Protein AF-I0GRW7-F1 (afdb_monomer_lite)

Radius of gyration: 15.83 Å; chains: 1; bounding box: 39×27×55 Å

Sequence (103 aa):
MSKKRKIIKIPINTAVQTYKGIRLMCIDRDDYHVKFAKRFTINGTNQNVWIPNKHLAPDGTLKQGENIDYVFMKSRRQCEIAGVNLREVWSWDIQNGDKDIWE

Organism: Selenomonas ruminantium subsp. lactilytica (strain NBRC 103574 / TAM6421) (NCBI:txid927704)

pLDDT: mean 87.24, std 14.38, range [42.19, 98.25]

Foldseek 3Di:
DDDPPPDDDDAAQQDWDDDLNWTWGWDDDPCCVVDQWTWIQTLPDPQIWTHGCVQADPNRHGDPPDDPLVRCVVSVVSCVVSVHDVVVSVVSCVVVPNPPDDD

Structure (mmCIF, N/CA/C/O backbone):
data_AF-I0GRW7-F1
#
_entry.id   AF-I0GRW7-F1
#
loop_
_atom_site.group_PDB
_atom_site.id
_atom_site.type_symbol
_atom_site.label_atom_id
_atom_site.label_alt_id
_atom_site.label_comp_id
_atom_site.label_asym_id
_atom_site.label_entity_id
_atom_site.label_seq_id
_atom_site.pdbx_PDB_ins_code
_atom_site.Cartn_x
_atom_site.Cartn_y
_atom_site.Cartn_z
_atom_site.occupancy
_atom_site.B_iso_or_equiv
_atom_site.auth_seq_id
_atom_site.auth_comp_id
_atom_site.auth_asym_id
_atom_site.auth_atom_id
_atom_site.pdbx_PDB_model_num
ATOM 1 N N . MET A 1 1 ? 25.925 -3.681 -32.119 1.00 47.72 1 MET A N 1
ATOM 2 C CA . MET A 1 1 ? 24.628 -4.381 -31.963 1.00 47.72 1 MET A CA 1
ATOM 3 C C . MET A 1 1 ? 24.290 -4.466 -30.478 1.00 47.72 1 MET A C 1
ATOM 5 O O . MET A 1 1 ? 24.953 -5.198 -29.755 1.00 47.72 1 MET A O 1
ATOM 9 N N . SER A 1 2 ? 23.334 -3.668 -29.994 1.00 62.47 2 SER A N 1
ATOM 10 C CA . SER A 1 2 ? 22.909 -3.727 -28.589 1.00 62.47 2 SER A CA 1
ATOM 11 C C . SER A 1 2 ? 22.100 -5.005 -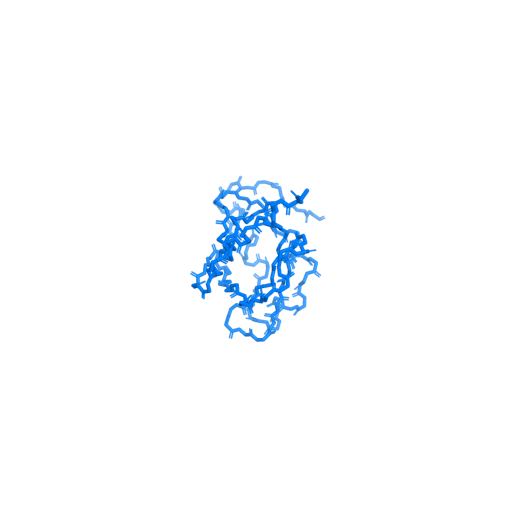28.361 1.00 62.47 2 SER A C 1
ATOM 13 O O . SER A 1 2 ? 21.062 -5.203 -28.995 1.00 62.47 2 SER A O 1
ATOM 15 N N . LYS A 1 3 ? 22.585 -5.901 -27.494 1.00 60.53 3 LYS A N 1
ATOM 16 C CA . LYS A 1 3 ? 21.823 -7.077 -27.058 1.00 60.53 3 LYS A CA 1
ATOM 17 C C . LYS A 1 3 ? 20.594 -6.568 -26.301 1.00 60.53 3 LYS A C 1
ATOM 19 O O . LYS A 1 3 ? 20.728 -6.086 -25.178 1.00 60.53 3 LYS A O 1
ATOM 24 N N . LYS A 1 4 ? 19.402 -6.657 -26.902 1.00 60.84 4 LYS A N 1
ATOM 25 C CA . LYS A 1 4 ? 18.142 -6.39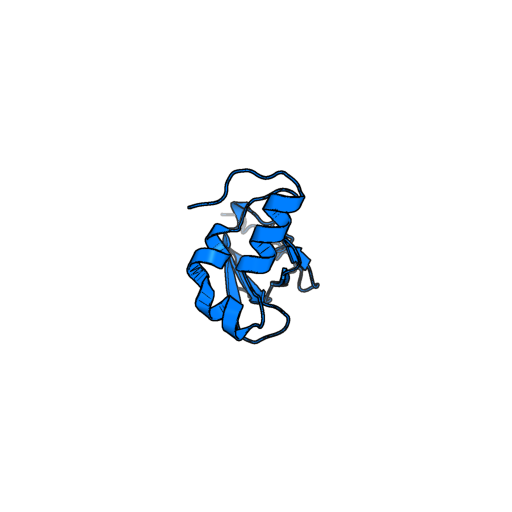2 -26.193 1.00 60.84 4 LYS A CA 1
ATOM 26 C C . LYS A 1 4 ? 18.065 -7.362 -25.010 1.00 60.84 4 LYS A C 1
ATOM 28 O O . LYS A 1 4 ? 17.929 -8.568 -25.206 1.00 60.84 4 LYS A O 1
ATOM 33 N N . ARG A 1 5 ? 18.210 -6.853 -23.784 1.00 65.50 5 ARG A N 1
ATOM 34 C CA . ARG A 1 5 ? 17.996 -7.643 -22.566 1.00 65.50 5 ARG A CA 1
ATOM 35 C C . ARG A 1 5 ? 16.532 -8.089 -22.553 1.00 65.50 5 ARG A C 1
ATOM 37 O O . ARG A 1 5 ? 15.645 -7.251 -22.696 1.00 65.50 5 ARG A O 1
ATOM 44 N N . LYS A 1 6 ? 16.275 -9.392 -22.399 1.00 65.81 6 LYS A N 1
ATOM 45 C CA . LYS A 1 6 ? 14.927 -9.895 -22.098 1.00 65.81 6 LYS A CA 1
ATOM 46 C C . LYS A 1 6 ? 14.498 -9.273 -20.769 1.00 65.81 6 LYS A C 1
ATOM 48 O O . LYS A 1 6 ? 15.118 -9.545 -19.745 1.00 65.81 6 LYS A O 1
ATOM 53 N N . ILE A 1 7 ? 13.478 -8.421 -20.796 1.00 67.75 7 ILE A N 1
ATOM 54 C CA . ILE A 1 7 ? 12.847 -7.916 -19.577 1.00 67.75 7 ILE A CA 1
ATOM 55 C C . ILE A 1 7 ? 12.070 -9.092 -18.989 1.00 67.75 7 ILE A C 1
ATOM 57 O O . ILE A 1 7 ? 11.108 -9.565 -19.591 1.00 67.75 7 ILE A O 1
ATOM 61 N N . ILE A 1 8 ? 12.520 -9.604 -17.847 1.00 72.56 8 ILE A N 1
ATOM 62 C CA . ILE A 1 8 ? 11.766 -10.605 -17.096 1.00 72.56 8 ILE A CA 1
ATOM 63 C C . ILE A 1 8 ? 10.667 -9.843 -16.356 1.00 72.56 8 ILE A C 1
ATOM 65 O O . ILE A 1 8 ? 10.958 -9.058 -15.453 1.00 72.56 8 ILE A O 1
ATOM 69 N N . LYS A 1 9 ? 9.409 -10.034 -16.769 1.00 78.06 9 LYS A N 1
ATOM 70 C CA . LYS A 1 9 ? 8.256 -9.508 -16.035 1.00 78.06 9 LYS A CA 1
ATOM 71 C C . LYS A 1 9 ? 8.127 -10.314 -14.746 1.00 78.06 9 LYS A C 1
ATOM 73 O O . LYS A 1 9 ? 7.849 -11.509 -14.791 1.00 78.06 9 LYS A O 1
ATOM 78 N N . ILE A 1 10 ? 8.362 -9.663 -13.613 1.00 86.69 10 ILE A N 1
ATOM 79 C CA . ILE A 1 10 ? 8.116 -10.261 -12.301 1.00 86.69 10 ILE A CA 1
ATOM 80 C C . ILE A 1 10 ? 6.595 -10.268 -12.096 1.00 86.69 10 ILE A C 1
ATOM 82 O O . ILE A 1 10 ? 5.984 -9.201 -12.225 1.00 86.69 10 ILE A O 1
ATOM 86 N N . PRO A 1 11 ? 5.968 -11.430 -11.837 1.00 91.94 11 PRO A N 1
ATOM 87 C CA . PRO A 1 11 ? 4.540 -11.486 -11.552 1.00 91.94 11 PRO A CA 1
ATOM 88 C C . PRO A 1 11 ? 4.233 -10.686 -10.283 1.00 91.94 11 PRO A C 1
ATOM 90 O O . PRO A 1 11 ? 5.000 -10.716 -9.321 1.00 91.94 11 PRO A O 1
ATOM 93 N N . ILE A 1 12 ? 3.128 -9.942 -10.297 1.00 96.00 12 ILE A N 1
ATOM 94 C CA . ILE A 1 12 ? 2.712 -9.136 -9.150 1.00 96.00 12 ILE A CA 1
ATOM 95 C C . ILE A 1 12 ? 2.053 -10.031 -8.103 1.00 96.00 12 ILE A C 1
ATOM 97 O O . ILE A 1 12 ? 1.208 -10.864 -8.426 1.00 96.00 12 ILE A O 1
ATOM 101 N N . ASN A 1 13 ? 2.417 -9.830 -6.839 1.00 96.81 13 ASN A N 1
ATOM 102 C CA . ASN A 1 13 ? 1.767 -10.474 -5.713 1.00 96.81 13 ASN A CA 1
ATOM 103 C C . ASN A 1 13 ? 0.412 -9.806 -5.435 1.00 96.81 13 ASN A C 1
ATOM 105 O O . ASN A 1 13 ? 0.325 -8.767 -4.776 1.00 96.81 13 ASN A O 1
ATOM 109 N N . THR A 1 14 ? -0.653 -10.432 -5.927 1.00 96.75 14 THR A N 1
ATOM 110 C CA . THR A 1 14 ? -2.044 -10.015 -5.711 1.00 96.75 14 THR A CA 1
ATOM 111 C C . THR A 1 14 ? -2.697 -10.721 -4.517 1.00 96.75 14 THR A C 1
ATOM 113 O O . THR A 1 14 ? -3.917 -10.676 -4.373 1.00 96.75 14 THR A O 1
ATOM 116 N N . ALA A 1 15 ? -1.932 -11.416 -3.668 1.00 97.69 15 ALA A N 1
ATOM 117 C CA . ALA A 1 15 ? -2.468 -11.984 -2.437 1.00 97.69 15 ALA A CA 1
ATOM 118 C C . ALA A 1 15 ? -2.804 -10.879 -1.422 1.00 97.69 15 ALA A C 1
ATOM 120 O O . ALA A 1 15 ? -2.284 -9.760 -1.486 1.00 97.69 15 ALA A O 1
ATOM 121 N N . VAL A 1 16 ? -3.678 -11.203 -0.465 1.00 97.44 16 VAL A N 1
ATOM 122 C CA . VAL A 1 16 ? -3.976 -10.311 0.662 1.00 97.44 16 VAL A CA 1
ATOM 123 C C . VAL A 1 16 ? -2.757 -10.240 1.575 1.00 97.44 16 VAL A C 1
ATOM 125 O O . VAL A 1 16 ? -2.241 -11.261 2.023 1.00 97.44 16 VAL A O 1
ATOM 128 N N . GLN A 1 17 ? -2.333 -9.020 1.868 1.00 96.56 17 GLN A N 1
ATOM 129 C CA . GLN A 1 17 ? -1.261 -8.686 2.794 1.00 96.56 17 GLN A CA 1
ATOM 130 C C . GLN A 1 17 ? -1.835 -7.816 3.919 1.00 96.56 17 GLN A C 1
ATOM 132 O O . GLN A 1 17 ? -2.876 -7.180 3.739 1.00 96.56 17 GLN A O 1
ATOM 137 N N . THR A 1 18 ? -1.170 -7.770 5.072 1.00 95.00 18 THR A N 1
ATOM 138 C CA . THR A 1 18 ? -1.668 -7.036 6.244 1.00 95.00 18 THR A CA 1
ATOM 139 C C . THR A 1 18 ? -0.619 -6.055 6.747 1.00 95.00 18 THR A C 1
ATOM 141 O O . THR A 1 18 ? 0.523 -6.440 6.984 1.00 95.00 18 THR A O 1
ATOM 144 N N . TYR A 1 19 ? -1.020 -4.801 6.956 1.00 93.75 19 TYR A N 1
ATOM 145 C CA . TYR A 1 19 ? -0.220 -3.770 7.617 1.00 93.75 19 TYR A CA 1
ATOM 146 C C . TYR A 1 19 ? -0.995 -3.207 8.806 1.00 93.75 19 TYR A C 1
ATOM 148 O O . TYR A 1 19 ? -2.041 -2.602 8.593 1.00 93.75 19 TYR A O 1
ATOM 156 N N . LYS A 1 20 ? -0.527 -3.427 10.042 1.00 90.81 20 LYS A N 1
ATOM 157 C CA . LYS A 1 20 ? -1.200 -2.968 11.278 1.00 90.81 20 LYS A CA 1
ATOM 158 C C . LYS A 1 20 ? -2.724 -3.224 11.277 1.00 90.81 20 LYS A C 1
ATOM 160 O O . LYS A 1 20 ? -3.531 -2.347 11.559 1.00 90.81 20 LYS A O 1
ATOM 165 N N . GLY A 1 21 ? -3.131 -4.424 10.853 1.00 90.31 21 GLY A N 1
ATOM 166 C CA . GLY A 1 21 ? -4.544 -4.817 10.726 1.00 90.31 21 GLY A CA 1
ATOM 167 C C . GLY A 1 21 ? -5.261 -4.347 9.449 1.00 90.31 21 GLY A C 1
ATOM 168 O O . GLY A 1 21 ? -6.339 -4.849 9.135 1.00 90.31 21 GLY A O 1
ATOM 169 N N . ILE A 1 22 ? -4.662 -3.461 8.651 1.00 93.25 22 ILE A N 1
ATOM 170 C CA . ILE A 1 22 ? -5.196 -3.016 7.360 1.00 93.25 22 ILE A CA 1
ATOM 171 C C . ILE A 1 22 ? -4.900 -4.070 6.292 1.00 93.25 22 ILE A C 1
ATOM 173 O O . ILE A 1 22 ? -3.743 -4.374 5.996 1.00 93.25 22 ILE A O 1
ATOM 177 N N . ARG A 1 23 ? -5.956 -4.598 5.669 1.00 96.31 23 ARG A N 1
ATOM 178 C CA . ARG A 1 23 ? -5.854 -5.532 4.540 1.00 96.31 23 ARG A CA 1
ATOM 179 C C . ARG A 1 23 ? -5.529 -4.779 3.254 1.00 96.31 23 ARG A C 1
ATOM 181 O O . ARG A 1 23 ? -6.256 -3.860 2.873 1.00 96.31 23 ARG A O 1
ATOM 188 N N . LEU A 1 24 ? -4.478 -5.206 2.567 1.00 97.69 24 LEU A N 1
ATOM 189 C CA . LEU A 1 24 ? -3.958 -4.596 1.348 1.00 97.69 24 LEU A CA 1
ATOM 190 C C . LEU A 1 24 ? -3.801 -5.652 0.259 1.00 97.69 24 LEU A C 1
ATOM 192 O O . LEU A 1 24 ? -3.391 -6.777 0.532 1.00 97.69 24 LEU A O 1
ATOM 196 N N . MET A 1 25 ? -4.099 -5.288 -0.983 1.00 98.06 25 MET A N 1
ATOM 197 C CA . MET A 1 25 ? -3.902 -6.170 -2.134 1.00 98.06 25 MET A CA 1
ATOM 198 C C . MET A 1 25 ? -3.327 -5.375 -3.298 1.00 98.06 25 MET A C 1
ATOM 200 O O . MET A 1 25 ? -3.892 -4.350 -3.679 1.00 98.06 25 MET A O 1
ATOM 204 N N . CYS A 1 26 ? -2.195 -5.820 -3.847 1.00 97.56 26 CYS A N 1
ATOM 205 C CA . CYS A 1 26 ? -1.578 -5.146 -4.986 1.00 97.56 26 CYS A CA 1
ATOM 206 C C . CYS A 1 26 ? -2.427 -5.368 -6.243 1.00 97.56 26 CYS A C 1
ATOM 208 O O . CYS A 1 26 ? -2.891 -6.479 -6.496 1.00 97.56 26 CYS A O 1
ATOM 210 N N . ILE A 1 27 ? -2.629 -4.317 -7.035 1.00 96.69 27 ILE A N 1
ATOM 211 C CA . ILE A 1 27 ? -3.347 -4.404 -8.310 1.00 96.69 27 ILE A CA 1
ATOM 212 C C . ILE A 1 27 ? -2.339 -4.758 -9.400 1.00 96.69 27 ILE A C 1
ATOM 214 O O . ILE A 1 27 ? -1.376 -4.021 -9.578 1.00 96.69 27 ILE A O 1
ATOM 218 N N . ASP A 1 28 ? -2.564 -5.825 -10.165 1.00 95.31 28 ASP A N 1
ATOM 219 C CA . ASP A 1 28 ? -1.684 -6.132 -11.297 1.00 95.31 28 ASP A CA 1
ATOM 220 C C . ASP A 1 28 ? -1.776 -5.036 -12.373 1.00 95.31 28 ASP A C 1
ATOM 222 O O . ASP A 1 28 ? -2.861 -4.659 -12.828 1.00 95.31 28 ASP A O 1
ATOM 226 N N . ARG A 1 29 ? -0.620 -4.480 -12.741 1.00 93.69 29 ARG A N 1
ATOM 227 C CA . ARG A 1 29 ? -0.479 -3.441 -13.763 1.00 93.69 29 ARG A CA 1
ATOM 228 C C . ARG A 1 29 ? 0.823 -3.628 -14.522 1.00 93.69 29 ARG A C 1
ATOM 230 O O . ARG A 1 29 ? 1.894 -3.770 -13.932 1.00 93.69 29 ARG A O 1
ATOM 237 N N . ASP A 1 30 ? 0.744 -3.483 -15.839 1.00 90.12 30 ASP A N 1
ATOM 238 C CA . ASP A 1 30 ? 1.911 -3.593 -16.719 1.00 90.12 30 ASP A CA 1
ATOM 239 C C . ASP A 1 30 ? 2.894 -2.425 -16.569 1.00 90.12 30 ASP A C 1
ATOM 241 O O . ASP A 1 30 ? 4.092 -2.578 -16.804 1.00 90.12 30 ASP A O 1
ATOM 245 N N . ASP A 1 31 ? 2.416 -1.256 -16.135 1.00 91.44 31 ASP A N 1
ATOM 246 C CA . ASP A 1 31 ? 3.185 -0.009 -16.101 1.00 91.44 31 ASP A CA 1
ATOM 247 C C . ASP A 1 31 ? 4.082 0.167 -14.863 1.00 91.44 31 ASP A C 1
ATOM 249 O O . ASP A 1 31 ? 4.750 1.190 -14.724 1.00 91.44 31 ASP A O 1
ATOM 253 N N . TYR A 1 32 ? 4.168 -0.821 -13.968 1.00 92.69 32 TYR A N 1
ATOM 254 C CA . TYR A 1 32 ? 4.981 -0.690 -12.753 1.00 92.69 32 TYR A CA 1
ATOM 255 C C . TYR A 1 32 ? 6.492 -0.651 -12.979 1.00 92.69 32 TYR A C 1
ATOM 257 O O . TYR A 1 32 ? 7.209 -0.140 -12.124 1.00 92.69 32 TYR A O 1
ATOM 265 N N . HIS A 1 33 ? 6.986 -1.126 -14.120 1.00 87.31 33 HIS A N 1
ATOM 266 C CA . HIS A 1 33 ? 8.414 -1.097 -14.447 1.00 87.31 33 HIS A CA 1
ATOM 267 C C . HIS A 1 33 ? 8.972 0.327 -14.644 1.00 87.31 33 HIS A C 1
ATOM 269 O O . HIS A 1 33 ? 10.182 0.518 -14.560 1.00 87.31 33 HIS A O 1
ATOM 275 N N . VAL A 1 34 ? 8.105 1.324 -14.867 1.00 91.25 34 VAL A N 1
ATOM 276 C CA . VAL A 1 34 ? 8.472 2.750 -14.976 1.00 91.25 34 VAL A CA 1
ATOM 277 C C . VAL A 1 34 ? 7.978 3.598 -13.799 1.00 91.25 34 VAL A C 1
ATOM 279 O O . VAL A 1 34 ? 8.129 4.817 -13.814 1.00 91.25 34 VAL A O 1
ATOM 282 N N . LYS A 1 35 ? 7.364 2.987 -12.777 1.00 93.38 35 LYS A N 1
ATOM 283 C CA . LYS A 1 35 ? 6.764 3.705 -11.642 1.00 93.38 35 LYS A CA 1
ATOM 284 C C . LYS A 1 35 ? 7.551 3.502 -10.358 1.00 93.38 35 LYS A C 1
ATOM 286 O O . LYS A 1 35 ? 8.032 2.412 -10.071 1.00 93.38 35 LYS A O 1
ATOM 291 N N . PHE A 1 36 ? 7.584 4.545 -9.532 1.00 96.19 36 PHE A N 1
ATOM 292 C CA . PHE A 1 36 ? 8.231 4.534 -8.214 1.00 96.19 36 PHE A CA 1
ATOM 293 C C . PHE A 1 36 ? 7.340 4.011 -7.078 1.00 96.19 36 PHE A C 1
ATOM 295 O O . PHE A 1 36 ? 7.772 3.964 -5.926 1.00 96.19 36 PHE A O 1
ATOM 302 N N . ALA A 1 37 ? 6.102 3.631 -7.383 1.00 97.56 37 ALA A N 1
ATOM 303 C CA . ALA A 1 37 ? 5.137 3.111 -6.428 1.00 97.56 37 ALA A CA 1
ATOM 304 C C . ALA A 1 37 ? 4.218 2.088 -7.101 1.00 97.56 37 ALA A C 1
ATOM 306 O O . ALA A 1 37 ? 3.997 2.145 -8.317 1.00 97.56 37 ALA A O 1
ATOM 307 N N . LYS A 1 38 ? 3.627 1.208 -6.292 1.00 97.75 38 LYS A N 1
ATOM 308 C CA . LYS A 1 38 ? 2.571 0.281 -6.711 1.00 97.75 38 LYS A CA 1
ATOM 309 C C . LYS A 1 38 ? 1.250 0.635 -6.038 1.00 97.75 38 LYS A C 1
ATOM 311 O O . LYS A 1 38 ? 1.225 1.271 -4.986 1.00 97.75 38 LYS A O 1
ATOM 316 N N . ARG A 1 39 ? 0.144 0.251 -6.673 1.00 97.56 39 ARG A N 1
ATOM 317 C CA . ARG A 1 39 ? -1.219 0.589 -6.250 1.00 97.56 39 ARG A CA 1
ATOM 318 C C . ARG A 1 39 ? -1.814 -0.589 -5.495 1.00 97.56 39 ARG A C 1
ATOM 320 O O . ARG A 1 39 ? -1.784 -1.707 -5.999 1.00 97.56 39 ARG A O 1
ATOM 327 N N . PHE A 1 40 ? -2.381 -0.314 -4.332 1.00 98.25 40 PHE A N 1
ATOM 328 C CA . PHE A 1 40 ? -3.016 -1.311 -3.483 1.00 98.25 40 PHE A CA 1
ATOM 329 C C . PHE A 1 40 ? -4.465 -0.936 -3.233 1.00 98.25 40 PHE A C 1
ATOM 331 O O . PHE A 1 40 ? -4.754 0.242 -3.027 1.00 98.25 40 PHE A O 1
ATOM 338 N N . THR A 1 41 ? -5.364 -1.916 -3.235 1.00 98.00 41 THR A N 1
ATOM 339 C CA . THR A 1 41 ? -6.715 -1.736 -2.698 1.00 98.00 41 THR A CA 1
ATOM 340 C C . THR A 1 41 ? -6.697 -1.851 -1.181 1.00 98.00 41 THR A C 1
ATOM 342 O O . THR A 1 41 ? -5.879 -2.577 -0.610 1.00 98.00 41 THR A O 1
ATOM 345 N N . ILE A 1 42 ? -7.598 -1.118 -0.533 1.00 97.56 42 ILE A N 1
ATOM 346 C CA . ILE A 1 42 ? -7.760 -1.129 0.920 1.00 97.56 42 ILE A CA 1
ATOM 347 C C . ILE A 1 42 ? -8.996 -1.956 1.261 1.00 97.56 42 ILE A C 1
ATOM 349 O O . ILE A 1 42 ? -10.082 -1.694 0.741 1.00 97.56 42 ILE A O 1
ATOM 353 N N . ASN A 1 43 ? -8.829 -2.939 2.142 1.00 95.06 43 ASN A N 1
ATOM 354 C CA . ASN A 1 43 ? -9.904 -3.740 2.728 1.00 95.06 43 ASN A CA 1
ATOM 355 C C . ASN A 1 43 ? -10.854 -4.400 1.706 1.00 95.06 43 ASN A C 1
ATOM 357 O O . ASN A 1 43 ? -12.047 -4.538 1.945 1.00 95.06 43 ASN A O 1
ATOM 361 N N . GLY A 1 44 ? -10.332 -4.779 0.532 1.00 93.19 44 GLY A N 1
ATOM 362 C CA . GLY A 1 44 ? -11.136 -5.371 -0.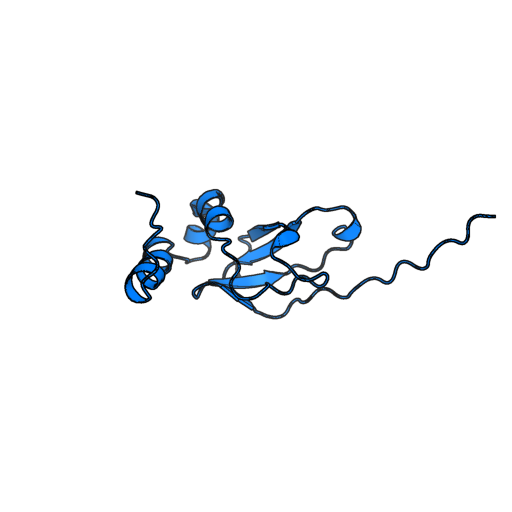548 1.00 93.19 44 GLY A CA 1
ATOM 363 C C . GLY A 1 44 ? -12.103 -4.397 -1.233 1.00 93.19 44 GLY A C 1
ATOM 364 O O . GLY A 1 44 ? -12.973 -4.830 -1.981 1.00 93.19 44 GLY A O 1
ATOM 365 N N . THR A 1 45 ? -11.961 -3.092 -0.995 1.00 96.19 45 THR A N 1
ATOM 366 C CA . THR A 1 45 ? -12.787 -2.048 -1.612 1.00 96.19 45 THR A CA 1
ATOM 367 C C . THR A 1 45 ? -12.127 -1.458 -2.864 1.00 96.19 45 THR A C 1
ATOM 369 O O . THR A 1 45 ? -10.964 -1.723 -3.168 1.00 96.19 45 THR A O 1
ATOM 372 N N . ASN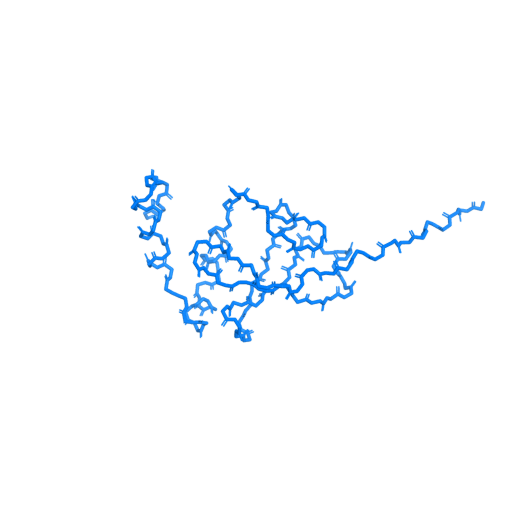 A 1 46 ? -12.848 -0.583 -3.572 1.00 94.75 46 ASN A N 1
ATOM 373 C CA . ASN A 1 46 ? -12.302 0.189 -4.698 1.00 94.75 46 ASN A CA 1
ATOM 374 C C . ASN A 1 46 ? -11.403 1.363 -4.253 1.00 94.75 46 ASN A C 1
ATOM 376 O O . ASN A 1 46 ? -10.751 2.010 -5.085 1.00 94.75 46 ASN A O 1
ATOM 380 N N . GLN A 1 47 ? -11.352 1.655 -2.949 1.00 97.44 47 GLN A N 1
ATOM 381 C CA . GLN A 1 47 ? -10.419 2.630 -2.397 1.00 97.44 47 GLN A CA 1
ATOM 382 C C . GLN A 1 47 ? -9.002 2.085 -2.471 1.00 97.44 47 GLN A C 1
ATOM 384 O O . GLN A 1 47 ? -8.762 0.884 -2.347 1.00 97.44 47 GLN A O 1
ATOM 389 N N . ASN A 1 48 ? -8.055 2.976 -2.727 1.00 97.56 48 ASN A N 1
ATOM 390 C CA . ASN A 1 48 ? -6.706 2.572 -3.065 1.00 97.56 48 ASN A CA 1
ATOM 391 C C . ASN A 1 48 ? -5.669 3.582 -2.597 1.00 97.56 48 ASN A C 1
ATOM 393 O O . ASN A 1 48 ? -5.947 4.776 -2.490 1.00 97.56 48 ASN A O 1
ATOM 397 N N . VAL A 1 49 ? -4.464 3.071 -2.374 1.00 97.69 49 VAL A N 1
ATOM 398 C CA . VAL A 1 49 ? -3.278 3.836 -1.998 1.00 97.69 49 VAL A CA 1
ATOM 399 C C . VAL A 1 49 ? -2.106 3.465 -2.889 1.00 97.69 49 VAL A C 1
ATOM 401 O O . VAL A 1 49 ? -2.040 2.365 -3.441 1.00 97.69 49 VAL A O 1
ATOM 404 N N . TRP A 1 50 ? -1.171 4.397 -3.027 1.00 97.81 50 TRP A N 1
ATOM 405 C CA . TRP A 1 50 ? 0.096 4.159 -3.704 1.00 97.81 50 TRP A CA 1
ATOM 406 C C . TRP A 1 50 ? 1.196 3.997 -2.665 1.00 97.81 50 TRP A C 1
ATOM 408 O O . TRP A 1 50 ? 1.503 4.937 -1.935 1.00 97.81 50 TRP A O 1
ATOM 418 N N . ILE A 1 51 ? 1.793 2.809 -2.618 1.00 98.00 51 ILE A N 1
ATOM 419 C CA . ILE A 1 51 ? 2.888 2.495 -1.703 1.00 98.00 51 ILE A CA 1
ATOM 420 C C . ILE A 1 51 ? 4.203 2.594 -2.486 1.00 98.00 51 ILE A C 1
ATOM 422 O O . ILE A 1 51 ? 4.353 1.913 -3.509 1.00 98.00 51 ILE A O 1
ATOM 426 N N . PRO A 1 52 ? 5.152 3.448 -2.063 1.00 98.12 52 PRO A N 1
ATOM 427 C CA . PRO A 1 52 ? 6.443 3.577 -2.730 1.00 98.12 52 PRO A CA 1
ATOM 428 C C . PRO A 1 52 ? 7.247 2.277 -2.733 1.00 98.12 52 PRO A C 1
ATOM 430 O O . PRO A 1 52 ? 7.307 1.570 -1.730 1.00 98.12 52 PRO A O 1
ATOM 433 N N . ASN A 1 53 ? 7.951 2.013 -3.837 1.00 97.31 53 ASN A N 1
ATOM 434 C CA . ASN A 1 53 ? 8.709 0.774 -4.042 1.00 97.31 53 ASN A CA 1
ATOM 435 C C . ASN A 1 53 ? 9.791 0.542 -2.978 1.00 97.31 53 ASN A C 1
ATOM 437 O O . ASN A 1 53 ? 10.191 -0.595 -2.766 1.00 97.31 53 ASN A O 1
ATOM 441 N N . LYS A 1 54 ? 10.261 1.590 -2.283 1.00 97.19 54 LYS A N 1
ATOM 442 C CA . LYS A 1 54 ? 11.240 1.440 -1.195 1.00 97.19 54 LYS A CA 1
ATOM 443 C C . LYS A 1 54 ? 10.737 0.522 -0.070 1.00 97.19 54 LYS A C 1
ATOM 445 O O . LYS A 1 54 ? 11.544 -0.214 0.488 1.00 97.19 54 LYS A O 1
ATOM 450 N N . HIS A 1 55 ? 9.423 0.482 0.165 1.00 97.88 55 HIS A N 1
ATOM 451 C CA . HIS A 1 55 ? 8.773 -0.360 1.177 1.00 97.88 55 HIS A CA 1
ATOM 452 C C . HIS A 1 55 ? 8.300 -1.721 0.636 1.00 97.88 55 HIS A C 1
ATOM 454 O O . HIS A 1 55 ? 7.676 -2.496 1.358 1.00 97.88 55 HIS A O 1
ATOM 460 N N . LEU A 1 56 ? 8.563 -2.011 -0.642 1.00 97.56 56 LEU A N 1
ATOM 461 C CA . LEU A 1 56 ? 8.049 -3.185 -1.342 1.00 97.56 56 LEU A CA 1
ATOM 462 C C . LEU A 1 56 ? 9.191 -4.035 -1.901 1.00 97.56 56 LEU A C 1
ATOM 464 O O . LEU A 1 56 ? 10.239 -3.530 -2.307 1.00 97.56 56 LEU A O 1
ATOM 468 N N . ALA A 1 57 ? 8.971 -5.339 -1.971 1.00 96.62 57 ALA A N 1
ATOM 469 C CA . ALA A 1 57 ? 9.713 -6.222 -2.850 1.00 96.62 57 ALA A CA 1
ATOM 470 C C . ALA A 1 57 ? 9.299 -5.983 -4.324 1.00 96.62 57 ALA A C 1
ATOM 472 O O . ALA A 1 57 ? 8.265 -5.357 -4.595 1.00 96.62 57 ALA A O 1
ATOM 473 N N . PRO A 1 58 ? 10.091 -6.447 -5.310 1.00 94.44 58 PRO A N 1
ATOM 474 C CA . PRO A 1 58 ? 9.821 -6.189 -6.730 1.00 94.44 58 PRO A CA 1
ATOM 475 C C . PRO A 1 58 ? 8.438 -6.652 -7.227 1.00 94.44 58 PRO A C 1
ATOM 477 O O . PRO A 1 58 ? 7.845 -6.012 -8.104 1.00 94.44 58 PRO A O 1
ATOM 480 N N . ASP A 1 59 ? 7.911 -7.726 -6.639 1.00 95.06 59 ASP A N 1
ATOM 481 C CA . ASP A 1 59 ? 6.585 -8.305 -6.886 1.00 95.06 59 ASP A CA 1
ATOM 482 C C . ASP A 1 59 ? 5.437 -7.519 -6.218 1.00 95.06 59 ASP A C 1
ATOM 484 O O . ASP A 1 59 ? 4.276 -7.748 -6.530 1.00 95.06 59 ASP A O 1
ATOM 488 N N . GLY A 1 60 ? 5.730 -6.553 -5.343 1.00 96.12 60 GLY A N 1
ATOM 489 C CA . GLY A 1 60 ? 4.722 -5.827 -4.565 1.00 96.12 60 GLY A CA 1
ATOM 490 C C . GLY A 1 60 ? 4.408 -6.444 -3.201 1.00 96.12 60 GLY A C 1
ATOM 491 O O . GLY A 1 60 ? 3.428 -6.043 -2.575 1.00 96.12 60 GLY A O 1
ATOM 492 N N . THR A 1 61 ? 5.224 -7.379 -2.713 1.00 97.69 61 THR A N 1
ATOM 493 C CA . THR A 1 61 ? 5.152 -7.831 -1.318 1.00 97.69 61 THR A CA 1
ATOM 494 C C . THR A 1 61 ? 5.649 -6.730 -0.374 1.00 97.69 61 THR A C 1
ATOM 496 O O . THR A 1 61 ? 6.703 -6.140 -0.606 1.00 97.69 61 THR A O 1
ATOM 499 N N . LEU A 1 62 ? 4.902 -6.424 0.685 1.00 97.25 62 LEU A N 1
ATOM 500 C CA . LEU A 1 62 ? 5.287 -5.485 1.735 1.00 97.25 62 LEU A CA 1
ATOM 501 C C . LEU A 1 62 ? 6.491 -6.036 2.494 1.00 97.25 62 LEU A C 1
ATOM 503 O O . LEU A 1 62 ? 6.487 -7.179 2.952 1.00 97.25 62 LEU A O 1
ATOM 507 N N . LYS A 1 63 ? 7.527 -5.212 2.642 1.00 96.94 63 LYS A N 1
ATOM 508 C CA . LYS A 1 63 ? 8.658 -5.552 3.504 1.00 96.94 63 LYS A CA 1
ATOM 509 C C . LYS A 1 63 ? 8.222 -5.480 4.967 1.00 96.94 63 LYS A C 1
ATOM 511 O O . LYS A 1 63 ? 7.494 -4.572 5.366 1.00 96.94 63 LYS A O 1
ATOM 516 N N . GLN A 1 64 ? 8.672 -6.440 5.766 1.00 93.56 64 GLN A N 1
ATOM 517 C CA . GLN A 1 64 ? 8.364 -6.488 7.193 1.00 93.56 64 GLN A CA 1
ATOM 518 C C . GLN A 1 64 ? 9.097 -5.373 7.951 1.00 93.56 64 GLN A C 1
ATOM 520 O O . GLN A 1 64 ? 10.239 -5.058 7.630 1.00 93.56 64 GLN A O 1
ATOM 525 N N . GLY A 1 65 ? 8.436 -4.789 8.954 1.00 90.06 65 GLY A N 1
ATOM 526 C CA . GLY A 1 65 ? 9.009 -3.740 9.809 1.00 90.06 65 GLY A CA 1
ATOM 527 C C . GLY A 1 65 ? 9.090 -2.342 9.182 1.00 90.06 65 GLY A C 1
ATOM 528 O O . GLY A 1 65 ? 9.537 -1.413 9.843 1.00 90.06 65 GLY A O 1
ATOM 529 N N . GLU A 1 66 ? 8.656 -2.156 7.932 1.00 92.31 66 GLU A N 1
ATOM 530 C CA . GLU A 1 66 ? 8.615 -0.831 7.305 1.00 92.31 66 GLU A CA 1
ATOM 531 C C . GLU A 1 66 ? 7.488 0.034 7.882 1.00 92.31 66 GLU A C 1
ATOM 533 O O . GLU A 1 66 ? 6.340 -0.405 7.981 1.00 92.31 66 GLU A O 1
ATOM 538 N N . ASN A 1 67 ? 7.787 1.302 8.172 1.00 92.00 67 ASN A N 1
ATOM 539 C CA . ASN A 1 67 ? 6.759 2.281 8.503 1.00 92.00 67 ASN A CA 1
ATOM 540 C C . ASN A 1 67 ? 6.210 2.932 7.220 1.00 92.00 67 ASN A C 1
ATOM 542 O O . ASN A 1 67 ? 6.919 3.653 6.510 1.00 92.00 67 ASN A O 1
ATOM 546 N N . ILE A 1 68 ? 4.926 2.689 6.945 1.00 94.88 68 ILE A N 1
ATOM 547 C CA . ILE A 1 68 ? 4.172 3.293 5.841 1.00 94.88 68 ILE A CA 1
ATOM 548 C C . ILE A 1 68 ? 2.943 4.073 6.330 1.00 94.88 68 ILE A C 1
ATOM 550 O O . ILE A 1 68 ? 2.059 4.380 5.529 1.00 94.88 68 ILE A O 1
ATOM 554 N N . ASP A 1 69 ? 2.890 4.454 7.611 1.00 93.38 69 ASP A N 1
ATOM 555 C CA . ASP A 1 69 ? 1.767 5.185 8.219 1.00 93.38 69 ASP A CA 1
ATOM 556 C C . ASP A 1 69 ? 1.441 6.461 7.440 1.00 93.38 69 ASP A C 1
ATOM 558 O O . ASP A 1 69 ? 0.279 6.762 7.154 1.00 93.38 69 ASP A O 1
ATOM 562 N N . TYR A 1 70 ? 2.479 7.167 6.985 1.00 94.00 70 TYR A N 1
ATOM 563 C CA . TYR A 1 70 ? 2.341 8.403 6.220 1.00 94.00 70 TYR A CA 1
ATOM 564 C C . TYR A 1 70 ? 1.554 8.225 4.906 1.00 94.00 70 TYR A C 1
ATOM 566 O O . TYR A 1 70 ? 0.943 9.180 4.419 1.00 94.00 70 TYR A O 1
ATOM 574 N N . VAL A 1 71 ? 1.551 7.023 4.310 1.00 96.19 71 VAL A N 1
ATOM 575 C CA . VAL A 1 71 ? 0.759 6.714 3.107 1.00 96.19 71 VAL A CA 1
ATOM 576 C C . VAL A 1 71 ? -0.732 6.761 3.440 1.00 96.19 71 VAL A C 1
ATOM 578 O O . VAL A 1 71 ? -1.527 7.330 2.682 1.00 96.19 71 VAL A O 1
ATOM 581 N N . PHE A 1 72 ? -1.100 6.210 4.597 1.00 94.81 72 PHE A N 1
ATOM 582 C CA . PHE A 1 72 ? -2.473 6.172 5.088 1.00 94.81 72 PHE A CA 1
ATOM 583 C C . PHE A 1 72 ? -2.918 7.520 5.647 1.00 94.81 72 PHE A C 1
ATOM 585 O O . PHE A 1 72 ? -4.037 7.939 5.365 1.00 94.81 72 PHE A O 1
ATOM 592 N N . MET A 1 73 ? -2.032 8.261 6.322 1.00 91.88 73 MET A N 1
ATOM 593 C CA . MET A 1 73 ? -2.310 9.633 6.768 1.00 91.88 73 MET A CA 1
ATOM 594 C C . MET A 1 73 ? -2.681 10.541 5.591 1.00 91.88 73 MET A C 1
ATOM 596 O O . MET A 1 73 ? -3.689 11.245 5.637 1.00 91.88 73 MET A O 1
ATOM 600 N N . LYS A 1 74 ? -1.913 10.478 4.494 1.00 94.06 74 LYS A N 1
ATOM 601 C CA . LYS A 1 74 ? -2.206 11.241 3.267 1.00 94.06 74 LYS A CA 1
ATOM 602 C C . LYS A 1 74 ? -3.484 10.786 2.564 1.00 94.06 74 LYS A C 1
ATOM 604 O O . LYS A 1 74 ? -4.090 11.570 1.842 1.00 94.06 74 LYS A O 1
ATOM 609 N N . SER A 1 75 ? -3.892 9.540 2.784 1.00 94.56 75 SER A N 1
ATOM 610 C CA . SER A 1 75 ? -5.058 8.918 2.148 1.00 94.56 75 SER A CA 1
ATOM 611 C C . SER A 1 75 ? -6.178 8.645 3.155 1.00 94.56 75 SER A C 1
ATOM 613 O O . SER A 1 75 ? -6.916 7.664 3.036 1.00 94.56 75 SER A O 1
ATOM 615 N N . ARG A 1 76 ? -6.297 9.501 4.181 1.00 94.12 76 ARG A N 1
ATOM 616 C CA . ARG A 1 76 ? -7.218 9.309 5.308 1.00 94.12 76 ARG A CA 1
ATOM 617 C C . ARG A 1 76 ? -8.656 9.102 4.851 1.00 94.12 76 ARG A C 1
ATOM 619 O O . ARG A 1 76 ? -9.319 8.181 5.315 1.00 94.12 76 ARG A O 1
ATOM 626 N N . ARG A 1 77 ? -9.123 9.909 3.895 1.00 95.06 77 ARG A N 1
ATOM 627 C CA . ARG A 1 77 ? -10.500 9.814 3.399 1.00 95.06 77 ARG A CA 1
ATOM 628 C C . ARG A 1 77 ? -10.774 8.481 2.700 1.00 95.06 77 ARG A C 1
ATOM 630 O O . ARG A 1 77 ? -11.848 7.914 2.861 1.00 95.06 77 ARG A O 1
ATOM 637 N N . GLN A 1 78 ? -9.807 7.969 1.944 1.00 96.44 78 GLN A N 1
ATOM 638 C CA . GLN A 1 78 ? -9.890 6.668 1.283 1.00 96.44 78 GLN A CA 1
ATOM 639 C C . GLN A 1 78 ? -9.920 5.539 2.316 1.00 96.44 78 GLN A C 1
ATOM 641 O O . GLN A 1 78 ? -10.685 4.594 2.151 1.00 96.44 78 GLN A O 1
ATOM 646 N N . CYS A 1 79 ? -9.136 5.660 3.391 1.00 95.19 79 CYS A N 1
ATOM 647 C CA . CYS A 1 79 ? -9.152 4.716 4.507 1.00 95.19 79 CYS A CA 1
ATOM 648 C C . CYS A 1 79 ? -10.525 4.696 5.194 1.00 95.19 79 CYS A C 1
ATOM 650 O O . CYS A 1 79 ? -11.110 3.627 5.334 1.00 95.19 79 CYS A O 1
ATOM 652 N N . GLU A 1 80 ? -11.084 5.865 5.520 1.00 94.25 80 GLU A N 1
ATOM 653 C CA . GLU A 1 80 ? -12.417 5.987 6.129 1.00 94.25 80 GLU A CA 1
ATOM 654 C C . GLU A 1 80 ? -13.504 5.340 5.259 1.00 94.25 80 GLU A C 1
ATOM 656 O O . GLU A 1 80 ? -14.295 4.536 5.747 1.00 94.25 80 GLU A O 1
ATOM 661 N N . ILE A 1 81 ? -13.516 5.631 3.951 1.00 96.38 81 ILE A N 1
ATOM 662 C CA . ILE A 1 81 ? -14.483 5.039 3.010 1.00 96.38 81 ILE A CA 1
ATOM 663 C C . ILE A 1 81 ? -14.280 3.520 2.879 1.00 96.38 81 ILE A C 1
ATOM 665 O O . ILE A 1 81 ? -15.240 2.788 2.654 1.00 96.38 81 ILE A O 1
ATOM 669 N N . ALA A 1 82 ? -13.047 3.031 3.038 1.00 95.88 82 ALA A N 1
ATOM 670 C CA . ALA A 1 82 ? -12.729 1.605 3.040 1.00 95.88 82 ALA A CA 1
ATOM 671 C C . ALA A 1 82 ? -13.058 0.892 4.369 1.00 95.88 82 ALA A C 1
ATOM 673 O O . ALA A 1 82 ? -12.776 -0.302 4.509 1.00 95.88 82 ALA A O 1
ATOM 674 N N . GLY A 1 83 ? -13.617 1.609 5.350 1.00 94.94 83 GLY A N 1
ATOM 675 C CA . GLY A 1 83 ? -13.928 1.077 6.677 1.00 94.94 83 GLY A CA 1
ATOM 676 C C . GLY A 1 83 ? -12.706 0.917 7.583 1.00 94.94 83 GLY A C 1
ATOM 677 O O . GLY A 1 83 ? -12.740 0.115 8.509 1.00 94.94 83 GLY A O 1
ATOM 678 N N . VAL A 1 84 ? -11.616 1.642 7.315 1.00 93.31 84 VAL A N 1
ATOM 679 C CA . VAL A 1 84 ? -10.409 1.646 8.149 1.00 93.31 84 VAL A CA 1
ATOM 680 C C . VAL A 1 84 ? -10.440 2.847 9.086 1.00 93.31 84 VAL A C 1
ATOM 682 O O . VAL A 1 84 ? -10.405 3.999 8.644 1.00 93.31 84 VAL A O 1
ATOM 685 N N . ASN A 1 85 ? -10.441 2.577 10.389 1.00 89.31 85 ASN A N 1
ATOM 686 C CA . ASN A 1 85 ? -10.311 3.604 11.412 1.00 89.31 85 ASN A CA 1
ATOM 687 C C . ASN A 1 85 ? -8.836 3.802 11.789 1.00 89.31 85 ASN A C 1
ATOM 689 O O . ASN A 1 85 ? -8.270 3.039 12.566 1.00 89.31 85 ASN A O 1
ATOM 693 N N . LEU A 1 86 ? -8.208 4.860 11.267 1.00 87.25 86 LEU A N 1
ATOM 694 C CA . LEU A 1 86 ? -6.793 5.133 11.546 1.00 87.25 86 LEU A CA 1
ATOM 695 C C . LEU A 1 86 ? -6.506 5.427 13.027 1.00 87.25 86 LEU A C 1
ATOM 697 O O . LEU A 1 86 ? -5.400 5.163 13.480 1.00 87.25 86 LEU A O 1
ATOM 701 N N . ARG A 1 87 ? -7.493 5.891 13.810 1.00 82.56 87 ARG A N 1
ATOM 702 C CA . ARG A 1 87 ? -7.306 6.069 15.261 1.00 82.56 87 ARG A CA 1
ATOM 703 C C . ARG A 1 87 ? -7.122 4.735 15.977 1.00 82.56 87 ARG A C 1
ATOM 705 O O . ARG A 1 87 ? -6.337 4.661 16.915 1.00 82.56 87 ARG A O 1
ATOM 712 N N . GLU A 1 88 ? -7.822 3.692 15.540 1.00 80.75 88 GLU A N 1
ATOM 713 C CA . GLU A 1 88 ? -7.671 2.343 16.100 1.00 80.75 88 GLU A CA 1
ATOM 714 C C . GLU A 1 88 ? -6.326 1.735 15.701 1.00 80.75 88 GLU A C 1
ATOM 716 O O . GLU A 1 88 ? -5.648 1.148 16.539 1.00 80.75 88 GLU A O 1
ATOM 721 N N . VAL A 1 89 ? -5.904 1.956 14.451 1.00 79.56 89 VAL A N 1
ATOM 722 C CA . VAL A 1 89 ? -4.5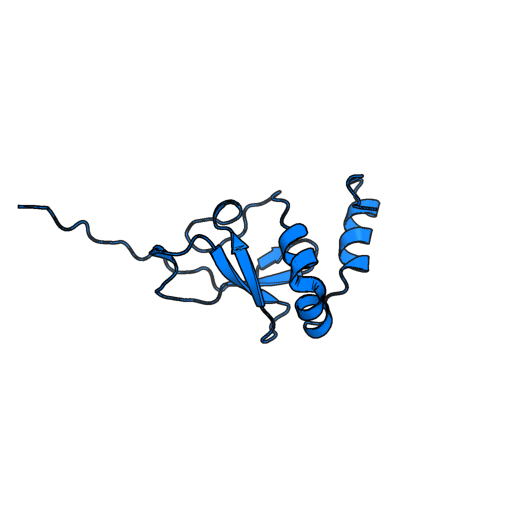90 1.525 13.951 1.00 79.56 89 VAL A CA 1
ATOM 723 C C . VAL A 1 89 ? -3.461 2.140 14.780 1.00 79.56 89 VAL A C 1
ATOM 725 O O . VAL A 1 89 ? -2.577 1.422 15.223 1.00 79.56 89 VAL A O 1
ATOM 728 N N . TRP A 1 90 ? -3.515 3.441 15.069 1.00 75.19 90 TRP A N 1
ATOM 729 C CA . TRP A 1 90 ? -2.486 4.097 15.887 1.00 75.19 90 TRP A CA 1
ATOM 730 C C . TRP A 1 90 ? -2.609 3.773 17.374 1.00 75.19 90 TRP A C 1
ATOM 732 O O . TRP A 1 90 ? -1.612 3.750 18.083 1.00 75.19 90 TRP A O 1
ATOM 742 N N . SER A 1 91 ? -3.810 3.447 17.858 1.00 70.12 91 SER A N 1
ATOM 743 C CA . SER A 1 91 ? -3.974 2.938 19.226 1.00 70.12 91 SER A CA 1
ATOM 744 C C . SER A 1 91 ? -3.278 1.583 19.413 1.00 70.12 91 SER A C 1
ATOM 746 O O . SER A 1 91 ? -2.789 1.299 20.506 1.00 70.12 91 SER A O 1
ATOM 748 N N . TRP A 1 92 ? -3.186 0.769 18.352 1.00 64.94 92 TRP A N 1
ATOM 749 C CA . TRP A 1 92 ? -2.393 -0.464 18.349 1.00 64.94 92 TRP A CA 1
ATOM 750 C C . TRP A 1 92 ? -0.902 -0.171 18.562 1.00 64.94 92 TRP A C 1
ATOM 752 O O . TRP A 1 92 ? -0.248 -0.886 19.316 1.00 64.94 92 TRP A O 1
ATOM 762 N N . ASP A 1 93 ? -0.373 0.909 17.985 1.00 68.25 93 ASP A N 1
ATOM 763 C CA . ASP A 1 93 ? 1.031 1.304 18.163 1.00 68.25 93 ASP A CA 1
ATOM 764 C C . ASP A 1 93 ? 1.330 1.698 19.621 1.00 68.25 93 ASP A C 1
ATOM 766 O O . ASP A 1 93 ? 2.311 1.234 20.204 1.00 68.25 93 ASP A O 1
ATOM 770 N N . ILE A 1 94 ? 0.418 2.444 20.259 1.00 62.44 94 ILE A N 1
ATOM 771 C CA . ILE A 1 94 ? 0.523 2.836 21.678 1.00 62.44 94 ILE A CA 1
ATOM 772 C C . ILE A 1 94 ? 0.557 1.604 22.591 1.00 62.44 94 ILE A C 1
ATOM 774 O O . ILE A 1 94 ? 1.365 1.532 23.517 1.00 62.44 94 ILE A O 1
ATOM 778 N N . GLN A 1 95 ? -0.306 0.618 22.329 1.00 60.41 95 GLN A N 1
ATOM 779 C CA . GLN A 1 95 ? -0.377 -0.617 23.117 1.00 60.41 95 GLN A CA 1
ATOM 780 C C . GLN A 1 95 ? 0.858 -1.512 22.943 1.00 60.41 95 GLN A C 1
ATOM 782 O O . GLN A 1 95 ? 1.186 -2.269 23.854 1.00 60.41 95 GLN A O 1
ATOM 787 N N . ASN A 1 96 ? 1.558 -1.405 21.809 1.00 65.81 96 ASN A N 1
ATOM 788 C CA . ASN A 1 96 ? 2.779 -2.161 21.518 1.00 65.81 96 ASN A CA 1
ATOM 789 C C . ASN A 1 96 ? 4.074 -1.365 21.781 1.00 65.81 96 ASN A C 1
ATOM 791 O O . ASN A 1 96 ? 5.164 -1.876 21.532 1.00 65.81 96 ASN A O 1
ATOM 795 N N . GLY A 1 97 ? 3.973 -0.157 22.349 1.00 63.19 97 GLY A N 1
ATOM 796 C CA . GLY A 1 97 ? 5.114 0.612 22.850 1.00 63.19 97 GLY A CA 1
ATOM 797 C C . GLY A 1 97 ? 5.796 1.538 21.840 1.00 63.19 97 GLY A C 1
ATOM 798 O O . GLY A 1 97 ? 6.855 2.080 22.165 1.00 63.19 97 GLY A O 1
ATOM 799 N N . ASP A 1 98 ? 5.206 1.763 20.663 1.00 61.53 98 ASP A N 1
ATOM 800 C CA . ASP A 1 98 ? 5.694 2.761 19.707 1.00 61.53 98 ASP A CA 1
ATOM 801 C C . ASP A 1 98 ? 5.277 4.167 20.171 1.00 61.53 98 ASP A C 1
ATOM 803 O O . ASP A 1 98 ? 4.096 4.507 20.246 1.00 61.53 98 ASP A O 1
ATOM 807 N N . LYS A 1 99 ? 6.270 4.988 20.537 1.00 54.16 99 LYS A N 1
ATOM 808 C CA . LYS A 1 99 ? 6.077 6.335 21.111 1.00 54.16 99 LYS A CA 1
ATOM 809 C C . LYS A 1 99 ? 6.022 7.458 20.073 1.00 54.16 99 LYS A C 1
ATOM 811 O O . LYS A 1 99 ? 5.871 8.613 20.457 1.00 54.16 99 LYS A O 1
ATOM 816 N N . ASP A 1 100 ? 6.163 7.142 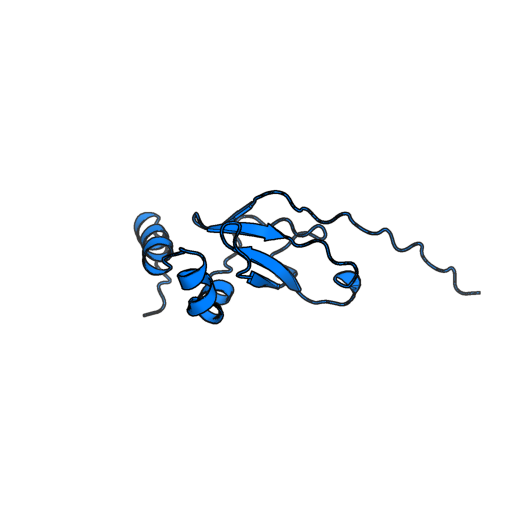18.789 1.00 51.34 100 ASP A N 1
ATOM 817 C CA . ASP A 1 100 ? 6.209 8.135 17.710 1.00 51.34 100 ASP A CA 1
ATOM 818 C C . ASP A 1 100 ? 4.794 8.401 17.173 1.00 51.34 100 ASP A C 1
ATOM 820 O O . ASP A 1 100 ? 4.414 8.018 16.065 1.00 51.34 100 ASP A O 1
ATOM 824 N N . ILE A 1 101 ? 3.966 8.988 18.037 1.00 56.50 101 ILE A N 1
ATOM 825 C CA . ILE A 1 101 ? 2.606 9.412 17.711 1.00 56.50 101 ILE A CA 1
ATOM 826 C C . ILE A 1 101 ? 2.716 10.879 17.305 1.00 56.50 101 ILE A C 1
ATOM 828 O O . ILE A 1 101 ? 3.088 11.721 18.118 1.00 56.50 101 ILE A O 1
ATOM 832 N N . TRP A 1 102 ? 2.430 11.183 16.043 1.00 53.97 102 TRP A N 1
ATOM 833 C CA . TRP A 1 102 ? 2.381 12.561 15.560 1.00 53.97 102 TRP A CA 1
ATOM 834 C C . TRP A 1 102 ? 1.195 13.278 16.232 1.00 53.97 102 TRP A C 1
ATOM 836 O O . TRP A 1 102 ? 0.053 13.081 15.808 1.00 53.97 102 TRP A O 1
ATOM 846 N N . GLU A 1 103 ? 1.476 14.024 17.310 1.00 42.19 103 GLU A N 1
ATOM 847 C CA . GLU A 1 103 ? 0.556 14.978 17.965 1.00 42.19 103 GLU A CA 1
ATOM 848 C C . GLU A 1 103 ? 0.004 16.023 16.983 1.00 42.19 103 GLU A C 1
ATOM 850 O O . GLU A 1 103 ? 0.771 16.523 16.123 1.00 42.19 103 GLU A O 1
#

Secondary structure (DSSP, 8-state):
---------PPP--SEEEETTEEEEEPP-GGGGG-SEEEEEETTSS-EEEEEGGGB-TTSPBPTT---HHHHHHTHHHHHHTT--HHHHHHHHHHTT------